Protein AF-A0A3M1HMR0-F1 (afdb_monomer_lite)

Foldseek 3Di:
DPPPPDQQFQDKDWDWDADPVRFIAIEMETEGAPVNVVPDDPVRVVVVQVVVLVVVCVVDVPHHYHYDYDYPVNDDDDPDDPRPPDDDDD

Sequence (90 aa):
MREHHGCGVRGADWRLGEDWAGDPAVFVWLVVDDEAWDGLSESERERVERAVRERLERVSSEYGVYVRIRSVADRPVYEDVEYVQEVVGG

Radius of gyration: 14.65 Å; chains: 1; bounding box: 27×33×50 Å

pLDDT: mean 71.48, std 18.58, range [34.34, 90.5]

Secondary structure (DSSP, 8-state):
-------SEEEEEEEEEE-TTS-EEEEEEEEE-HHHHHTS-HHHHHHHHHHHHHHHHTT-SSSEEEEEEE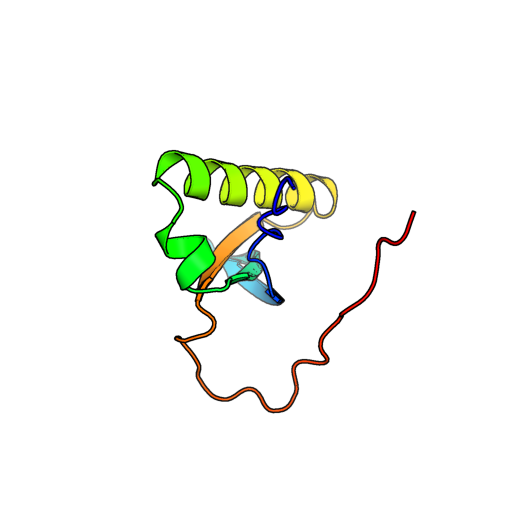ETTSPPP-S-----------

Structure (mmCIF, N/CA/C/O backbone):
data_AF-A0A3M1HMR0-F1
#
_entry.id   AF-A0A3M1HMR0-F1
#
loop_
_atom_site.group_PDB
_atom_site.id
_atom_site.type_symbol
_atom_site.label_atom_id
_atom_site.label_alt_id
_atom_site.label_comp_id
_atom_site.label_asym_id
_atom_site.label_entity_id
_atom_site.label_seq_id
_atom_site.pdbx_PDB_ins_code
_atom_site.Cartn_x
_atom_site.Cartn_y
_atom_site.Cartn_z
_atom_site.occupancy
_atom_site.B_iso_or_equiv
_atom_site.auth_seq_id
_atom_site.auth_comp_id
_atom_site.auth_asym_id
_atom_site.auth_atom_id
_atom_site.pdbx_PDB_model_num
ATOM 1 N N . MET A 1 1 ? 5.560 5.871 -31.965 1.00 36.00 1 MET A N 1
ATOM 2 C CA . MET A 1 1 ? 4.833 4.821 -31.230 1.00 36.00 1 MET A CA 1
ATOM 3 C C . MET A 1 1 ? 5.038 5.169 -29.765 1.00 36.00 1 MET A C 1
ATOM 5 O O . MET A 1 1 ? 6.180 5.184 -29.338 1.00 36.00 1 MET A O 1
ATOM 9 N N . ARG A 1 2 ? 4.015 5.692 -29.076 1.00 38.97 2 ARG A N 1
ATOM 10 C CA . ARG A 1 2 ? 4.147 6.054 -27.657 1.00 38.97 2 ARG A CA 1
ATOM 11 C C . ARG A 1 2 ? 4.048 4.749 -26.885 1.00 38.97 2 ARG A C 1
ATOM 13 O O . ARG A 1 2 ? 2.961 4.190 -26.797 1.00 38.97 2 ARG A O 1
ATOM 20 N N . GLU A 1 3 ? 5.181 4.238 -26.428 1.00 37.25 3 GLU A N 1
ATOM 21 C CA . GLU A 1 3 ? 5.198 3.158 -25.453 1.00 37.25 3 GLU A CA 1
ATOM 22 C C . GLU A 1 3 ? 4.530 3.718 -24.201 1.00 37.25 3 GLU A C 1
ATOM 24 O O . GLU A 1 3 ? 5.055 4.592 -23.511 1.00 37.25 3 GLU A O 1
ATOM 29 N N . HIS A 1 4 ? 3.284 3.308 -23.983 1.00 39.75 4 HIS A N 1
ATOM 30 C CA . HIS A 1 4 ? 2.659 3.472 -22.690 1.00 39.75 4 HIS A CA 1
ATOM 31 C C . HIS A 1 4 ? 3.500 2.614 -21.750 1.00 39.75 4 HIS A C 1
ATOM 33 O O . HIS A 1 4 ? 3.365 1.393 -21.766 1.00 39.75 4 HIS A O 1
ATOM 39 N N . HIS A 1 5 ? 4.404 3.242 -20.994 1.00 43.00 5 HIS A N 1
ATOM 40 C CA . HIS A 1 5 ? 4.982 2.635 -19.804 1.00 43.00 5 HIS A CA 1
ATOM 41 C C . HIS A 1 5 ? 3.795 2.279 -18.914 1.00 43.00 5 HIS A C 1
ATOM 43 O O . HIS A 1 5 ? 3.232 3.136 -18.229 1.00 43.00 5 HIS A O 1
ATOM 49 N N . GLY A 1 6 ? 3.315 1.043 -19.065 1.00 48.59 6 GLY A N 1
ATOM 50 C CA . GLY A 1 6 ? 2.220 0.507 -18.284 1.00 48.59 6 GLY A CA 1
ATOM 51 C C . GLY A 1 6 ? 2.578 0.739 -16.831 1.00 48.59 6 GLY A C 1
ATOM 52 O O . GLY A 1 6 ? 3.703 0.446 -16.430 1.00 48.59 6 GLY A O 1
ATOM 53 N N . CYS A 1 7 ? 1.656 1.355 -16.094 1.00 58.22 7 CYS A N 1
ATOM 54 C CA . CYS A 1 7 ? 1.798 1.609 -14.670 1.00 58.22 7 CYS A CA 1
ATOM 55 C C . CYS A 1 7 ? 2.401 0.355 -14.025 1.00 58.22 7 CYS A C 1
ATOM 57 O O . CYS A 1 7 ? 1.783 -0.704 -14.083 1.00 58.22 7 CYS A O 1
ATOM 59 N N . GLY A 1 8 ? 3.626 0.456 -13.499 1.00 69.38 8 GLY A N 1
ATOM 60 C CA . GLY A 1 8 ? 4.437 -0.684 -13.055 1.00 69.38 8 GLY A CA 1
ATOM 61 C C . GLY A 1 8 ? 3.853 -1.470 -11.883 1.00 69.38 8 GLY A C 1
ATOM 62 O O . GLY A 1 8 ? 4.539 -2.302 -11.311 1.00 69.38 8 GLY A O 1
ATOM 63 N N . VAL A 1 9 ? 2.608 -1.216 -11.493 1.00 73.62 9 VAL A N 1
ATOM 64 C CA . VAL A 1 9 ? 1.901 -1.940 -10.444 1.00 73.62 9 VAL A CA 1
ATOM 65 C C . VAL A 1 9 ? 1.469 -3.297 -10.993 1.00 73.62 9 VAL A C 1
ATOM 67 O O . VAL A 1 9 ? 0.701 -3.389 -11.949 1.00 73.62 9 VAL A O 1
ATOM 70 N N . ARG A 1 10 ? 1.973 -4.366 -10.381 1.00 79.06 10 ARG A N 1
ATOM 71 C CA . ARG A 1 10 ? 1.646 -5.759 -10.712 1.00 79.06 10 ARG A CA 1
ATOM 72 C C . ARG A 1 10 ? 0.494 -6.306 -9.879 1.00 79.06 10 ARG A C 1
ATOM 74 O O . ARG A 1 10 ? -0.169 -7.239 -10.314 1.00 79.06 10 ARG A O 1
ATOM 81 N N . GLY A 1 11 ? 0.256 -5.730 -8.705 1.00 78.31 11 GLY A N 1
ATOM 82 C CA . GLY A 1 11 ? -0.824 -6.140 -7.820 1.00 78.31 11 GLY A CA 1
ATOM 83 C C . GLY A 1 11 ? -0.875 -5.304 -6.551 1.00 78.31 11 GLY A C 1
ATOM 84 O O . GLY A 1 11 ? -0.054 -4.410 -6.336 1.00 78.31 11 GLY A O 1
ATOM 85 N N . ALA A 1 12 ? -1.849 -5.613 -5.705 1.00 80.31 12 ALA A N 1
ATOM 86 C CA . ALA A 1 12 ? -1.960 -5.056 -4.371 1.00 80.31 12 ALA A CA 1
ATOM 87 C C . ALA A 1 12 ? -2.368 -6.161 -3.396 1.00 80.31 12 ALA A C 1
ATOM 89 O O . ALA A 1 12 ? -3.196 -7.004 -3.733 1.00 80.31 12 ALA A O 1
ATOM 90 N N . ASP A 1 13 ? -1.798 -6.123 -2.200 1.00 83.81 13 ASP A N 1
ATOM 91 C CA . ASP A 1 13 ? -2.179 -6.964 -1.070 1.00 83.81 13 ASP A CA 1
ATOM 92 C C . ASP A 1 13 ? -2.650 -6.077 0.082 1.00 83.81 13 ASP A C 1
ATOM 94 O O . ASP A 1 13 ? -2.228 -4.920 0.197 1.00 83.81 13 ASP A O 1
ATOM 98 N N . TRP A 1 14 ? -3.538 -6.588 0.929 1.00 84.19 14 TRP A N 1
ATOM 99 C CA . TRP A 1 14 ? -4.039 -5.822 2.063 1.00 84.19 14 TRP A CA 1
ATOM 100 C C . TRP A 1 14 ? -4.259 -6.686 3.295 1.00 84.19 14 TRP A C 1
ATOM 102 O O . TRP A 1 14 ? -4.592 -7.866 3.222 1.00 84.19 14 TRP A O 1
ATOM 112 N N . ARG A 1 15 ? -4.096 -6.064 4.463 1.00 85.62 15 ARG A N 1
ATOM 113 C CA . ARG A 1 15 ? -4.307 -6.711 5.753 1.00 85.62 15 ARG A CA 1
ATOM 114 C C . ARG A 1 15 ? -4.914 -5.742 6.755 1.00 85.62 15 ARG A C 1
ATOM 116 O O . ARG A 1 15 ? -4.492 -4.592 6.844 1.00 85.62 15 ARG A O 1
ATOM 123 N N . LEU A 1 16 ? -5.853 -6.238 7.555 1.00 84.94 16 LEU A N 1
ATOM 124 C CA . LEU A 1 16 ? -6.313 -5.559 8.765 1.00 84.94 16 LEU A CA 1
ATOM 125 C C . LEU A 1 16 ? -5.348 -5.828 9.924 1.00 84.94 16 LEU A C 1
ATOM 127 O O . LEU A 1 16 ? -4.924 -6.965 10.152 1.00 84.94 16 LEU A O 1
ATOM 131 N N . GLY A 1 17 ? -5.011 -4.778 10.656 1.00 87.56 17 GLY A N 1
ATOM 132 C CA . GLY A 1 17 ? -4.192 -4.845 11.857 1.00 87.56 17 GLY A CA 1
ATOM 133 C C . GLY A 1 17 ? -4.506 -3.688 12.792 1.00 87.56 17 GLY A C 1
ATOM 134 O O . GLY A 1 17 ? -5.569 -3.083 12.700 1.00 87.56 17 GLY A O 1
ATOM 135 N N . GLU A 1 18 ? -3.559 -3.383 13.665 1.00 90.50 18 GLU A N 1
ATOM 136 C CA . GLU A 1 18 ? -3.619 -2.251 14.586 1.00 90.50 18 GLU A CA 1
ATOM 137 C C . GLU A 1 18 ? -2.486 -1.285 14.233 1.00 90.50 18 GLU A C 1
ATOM 139 O O . GLU A 1 18 ? -1.387 -1.712 13.853 1.00 90.50 18 GLU A O 1
ATOM 144 N N . ASP A 1 19 ? -2.756 0.015 14.301 1.00 86.44 19 ASP A N 1
ATOM 145 C CA . ASP A 1 19 ? -1.728 1.036 14.160 1.00 86.44 19 ASP A CA 1
ATOM 146 C C . ASP A 1 19 ? -0.882 1.178 15.442 1.00 86.44 19 ASP A C 1
ATOM 148 O O . ASP A 1 19 ? -0.965 0.387 16.383 1.00 86.44 19 ASP A O 1
ATOM 152 N N . TRP A 1 20 ? -0.013 2.191 15.483 1.00 82.25 20 TRP A N 1
ATOM 153 C CA . TRP A 1 20 ? 0.866 2.433 16.631 1.00 82.25 20 TRP A CA 1
ATOM 154 C C . TRP A 1 20 ? 0.122 2.899 17.894 1.00 82.25 20 TRP A C 1
ATOM 156 O O . TRP A 1 20 ? 0.703 2.848 18.979 1.00 82.25 20 TRP A O 1
ATOM 166 N N . ALA A 1 21 ? -1.123 3.362 17.762 1.00 89.25 21 ALA A N 1
ATOM 167 C CA . ALA A 1 21 ? -1.995 3.744 18.864 1.00 89.25 21 ALA A CA 1
ATOM 168 C C . ALA A 1 21 ? -2.871 2.572 19.349 1.00 89.25 21 ALA A C 1
ATOM 170 O O . ALA A 1 21 ? -3.487 2.675 20.410 1.00 89.25 21 ALA A O 1
ATOM 171 N N . GLY A 1 22 ? -2.868 1.446 18.627 1.00 87.62 22 GLY A N 1
ATOM 172 C CA . GLY A 1 22 ? -3.747 0.307 18.884 1.00 87.62 22 GLY A CA 1
ATOM 173 C C . GLY A 1 22 ? -5.112 0.441 18.206 1.00 87.62 22 GLY A C 1
ATOM 174 O O . GLY A 1 22 ? -6.011 -0.345 18.497 1.00 87.62 22 GLY A O 1
ATOM 175 N N . ASP A 1 23 ? -5.285 1.422 17.317 1.00 88.06 23 ASP A N 1
ATOM 176 C CA . ASP A 1 23 ? -6.525 1.610 16.577 1.00 88.06 23 ASP A CA 1
ATOM 177 C C . ASP A 1 23 ? -6.557 0.679 15.353 1.00 88.06 23 ASP A C 1
ATOM 179 O O . ASP A 1 23 ? -5.530 0.484 14.690 1.00 88.06 23 ASP A O 1
ATOM 183 N N . PRO A 1 24 ? -7.718 0.095 15.004 1.00 88.38 24 PRO A N 1
ATOM 184 C CA . PRO A 1 24 ? -7.827 -0.748 13.823 1.00 88.38 24 PRO A CA 1
ATOM 185 C C . PRO A 1 24 ? -7.442 0.001 12.538 1.00 88.38 24 PRO A C 1
ATOM 187 O O . PRO A 1 24 ? -7.910 1.108 12.261 1.00 88.38 24 PRO A O 1
ATOM 190 N N . ALA A 1 25 ? -6.601 -0.629 11.722 1.00 87.81 25 ALA A N 1
ATOM 191 C CA . ALA A 1 25 ? -6.024 -0.028 10.529 1.00 87.81 25 ALA A CA 1
ATOM 192 C C . ALA A 1 25 ? -5.929 -1.015 9.362 1.00 87.81 25 ALA A C 1
ATOM 194 O O . ALA A 1 25 ? -5.723 -2.219 9.536 1.00 87.81 25 ALA A O 1
ATOM 195 N N . VAL A 1 26 ? -6.036 -0.479 8.147 1.00 86.44 26 VAL A N 1
ATOM 196 C CA . VAL A 1 26 ? -5.818 -1.210 6.898 1.00 86.44 26 VAL A CA 1
ATOM 197 C C . VAL A 1 26 ? -4.409 -0.915 6.402 1.00 86.44 26 VAL A C 1
ATOM 199 O O . VAL A 1 26 ? -4.056 0.228 6.107 1.00 86.44 26 VAL A O 1
ATOM 202 N N . PHE A 1 27 ? -3.611 -1.961 6.252 1.00 85.25 27 PHE A N 1
ATOM 203 C CA . PHE A 1 27 ? -2.300 -1.899 5.625 1.00 85.25 27 PHE A CA 1
ATOM 204 C C . PHE A 1 27 ? -2.418 -2.400 4.193 1.00 85.25 27 PHE A C 1
ATOM 206 O O . PHE A 1 27 ? -2.924 -3.496 3.968 1.00 85.25 27 PHE A O 1
ATOM 213 N N . VAL A 1 28 ? -1.960 -1.601 3.232 1.00 86.00 28 VAL A N 1
ATOM 214 C CA . VAL A 1 28 ? -1.991 -1.933 1.805 1.00 86.00 28 VAL A CA 1
ATOM 215 C C . VAL A 1 28 ? -0.575 -1.942 1.261 1.00 86.00 28 VAL A C 1
ATOM 217 O O . VAL A 1 28 ? 0.150 -0.957 1.394 1.00 86.00 28 VAL A O 1
ATOM 220 N N . TRP A 1 29 ? -0.193 -3.038 0.615 1.00 86.62 29 TRP A N 1
ATOM 221 C CA . TRP A 1 29 ? 1.068 -3.174 -0.098 1.00 86.62 29 TRP A CA 1
ATOM 222 C C . TRP A 1 29 ? 0.814 -3.152 -1.595 1.00 86.62 29 TRP A C 1
ATOM 224 O O . TRP A 1 29 ? 0.154 -4.037 -2.127 1.00 86.62 29 TRP A O 1
ATOM 234 N N . LEU A 1 30 ? 1.366 -2.159 -2.284 1.00 85.19 30 LEU A N 1
ATOM 235 C CA . LEU A 1 30 ? 1.413 -2.153 -3.741 1.00 85.19 30 LEU A CA 1
ATOM 236 C C . LEU A 1 30 ? 2.646 -2.924 -4.188 1.00 85.19 30 LEU A C 1
ATOM 238 O O . LEU A 1 30 ? 3.764 -2.585 -3.793 1.00 85.19 30 LEU A O 1
ATOM 242 N N . VAL A 1 31 ? 2.432 -3.946 -5.008 1.00 84.94 31 VAL A N 1
ATOM 243 C CA . VAL A 1 31 ? 3.503 -4.717 -5.631 1.00 84.94 31 VAL A CA 1
ATOM 244 C C . VAL A 1 31 ? 3.840 -4.045 -6.951 1.00 84.94 31 VAL A C 1
ATOM 246 O O . VAL A 1 31 ? 2.998 -3.992 -7.850 1.00 84.94 31 VAL A O 1
ATOM 249 N N . VAL A 1 32 ? 5.055 -3.520 -7.066 1.00 84.00 32 VAL A N 1
ATOM 250 C CA . VAL A 1 32 ? 5.535 -2.799 -8.248 1.00 84.00 32 VAL A CA 1
ATOM 251 C C . VAL A 1 32 ? 6.717 -3.510 -8.889 1.00 84.00 32 VAL A C 1
ATOM 253 O O . VAL A 1 32 ? 7.529 -4.139 -8.220 1.00 84.00 32 VAL A O 1
ATOM 256 N N . ASP A 1 33 ? 6.801 -3.412 -10.205 1.00 84.12 33 ASP A N 1
ATOM 257 C CA . ASP A 1 33 ? 7.955 -3.815 -10.989 1.00 84.12 33 ASP A CA 1
ATOM 258 C C . ASP A 1 33 ? 9.151 -2.919 -10.646 1.00 84.12 33 ASP A C 1
ATOM 260 O O . ASP A 1 33 ? 9.022 -1.693 -10.667 1.00 84.12 33 ASP A O 1
ATOM 264 N N . ASP A 1 34 ? 10.289 -3.527 -10.311 1.00 78.81 34 ASP A N 1
ATOM 265 C CA . ASP A 1 34 ? 11.504 -2.815 -9.911 1.00 78.81 34 ASP A CA 1
ATOM 266 C C . ASP A 1 34 ? 11.963 -1.810 -10.965 1.00 78.81 34 ASP A C 1
ATOM 268 O O . ASP A 1 34 ? 12.237 -0.663 -10.630 1.00 78.81 34 ASP A O 1
ATOM 272 N N . GLU A 1 35 ? 11.984 -2.201 -12.243 1.00 80.75 35 GLU A N 1
ATOM 273 C CA . GLU A 1 35 ? 12.476 -1.338 -13.321 1.00 80.75 35 GLU A CA 1
ATOM 274 C C . GLU A 1 35 ? 11.576 -0.108 -13.483 1.00 80.75 35 GLU A C 1
ATOM 276 O O . GLU A 1 35 ? 12.047 1.022 -13.635 1.00 80.75 35 GLU A O 1
ATOM 281 N N . ALA A 1 36 ? 10.263 -0.314 -13.368 1.00 77.38 36 ALA A N 1
ATOM 282 C CA . ALA A 1 36 ? 9.301 0.774 -13.408 1.00 77.38 36 ALA A CA 1
ATOM 283 C C . ALA A 1 36 ? 9.355 1.655 -12.150 1.00 77.38 36 ALA A C 1
ATOM 285 O O . ALA A 1 36 ? 9.159 2.861 -12.263 1.00 77.38 36 ALA A O 1
ATOM 286 N N . TRP A 1 37 ? 9.602 1.086 -10.966 1.00 82.94 37 TRP A N 1
ATOM 287 C CA . TRP A 1 37 ? 9.652 1.828 -9.705 1.00 82.94 37 TRP A CA 1
ATOM 288 C C . TRP A 1 37 ? 10.948 2.624 -9.544 1.00 82.94 37 TRP A C 1
ATOM 290 O O . TRP A 1 37 ? 10.915 3.780 -9.114 1.00 82.94 37 TRP A O 1
ATOM 300 N N . ASP A 1 38 ? 12.086 2.044 -9.918 1.00 82.19 38 ASP A N 1
ATOM 301 C CA . ASP A 1 38 ? 13.409 2.681 -9.924 1.00 82.19 38 ASP A CA 1
ATOM 302 C C . ASP A 1 38 ? 13.562 3.748 -10.998 1.00 82.19 38 ASP A C 1
ATOM 304 O O . ASP A 1 38 ? 14.314 4.704 -10.808 1.00 82.19 38 ASP A O 1
ATOM 308 N N . GLY A 1 39 ? 12.764 3.670 -12.062 1.00 81.88 39 GLY A N 1
ATOM 309 C CA . GLY A 1 39 ? 12.631 4.752 -13.031 1.00 81.88 39 GLY A CA 1
ATOM 310 C C . GLY A 1 39 ? 11.921 6.007 -12.501 1.00 81.88 39 GLY A C 1
ATOM 311 O O . GLY A 1 39 ? 12.018 7.054 -13.139 1.00 81.88 39 GLY A O 1
ATOM 312 N N . LEU A 1 40 ? 11.215 5.935 -11.364 1.00 81.62 40 LEU A N 1
ATOM 313 C CA . LEU A 1 40 ? 10.481 7.073 -10.799 1.00 81.62 40 LEU A CA 1
ATOM 314 C C . LEU A 1 40 ? 11.352 7.910 -9.862 1.00 81.62 40 LEU A C 1
ATOM 316 O O . LEU A 1 40 ? 12.035 7.390 -8.978 1.00 81.62 40 LEU A O 1
ATOM 320 N N .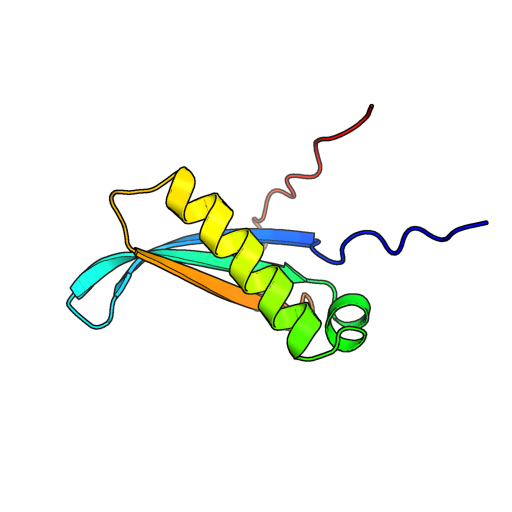 SER A 1 41 ? 11.231 9.230 -9.979 1.00 86.19 41 SER A N 1
ATOM 321 C CA . SER A 1 41 ? 11.757 10.154 -8.975 1.00 86.19 41 SER A CA 1
ATOM 322 C C . SER A 1 41 ? 11.008 10.031 -7.643 1.00 86.19 41 SER A C 1
ATOM 324 O O . SER A 1 41 ? 9.854 9.601 -7.594 1.00 86.19 41 SER A O 1
ATOM 326 N N . GLU A 1 42 ? 11.634 10.479 -6.552 1.00 84.62 42 GLU A N 1
ATOM 327 C CA . GLU A 1 42 ? 11.012 10.525 -5.219 1.00 84.62 42 GLU A CA 1
ATOM 328 C C . GLU A 1 42 ? 9.636 11.211 -5.249 1.00 84.62 42 GLU A C 1
ATOM 330 O O . GLU A 1 42 ? 8.647 10.638 -4.800 1.00 84.62 42 GLU A O 1
ATOM 335 N N . SER A 1 43 ? 9.532 12.370 -5.904 1.00 85.25 43 SER A N 1
ATOM 336 C CA . SER A 1 43 ? 8.265 13.100 -6.021 1.00 85.25 43 SER A CA 1
ATOM 337 C C . SER A 1 43 ? 7.194 12.364 -6.833 1.00 85.25 43 SER A C 1
ATOM 339 O O . SER A 1 43 ? 5.999 12.573 -6.616 1.00 85.25 43 SER A O 1
ATOM 341 N N . GLU A 1 44 ? 7.576 11.526 -7.798 1.00 83.25 44 GLU A N 1
ATOM 342 C CA . GLU A 1 44 ? 6.627 10.688 -8.539 1.00 83.25 44 GLU A CA 1
ATOM 343 C C . GLU A 1 44 ? 6.139 9.517 -7.687 1.00 83.25 44 GLU A C 1
ATOM 345 O O . GLU A 1 44 ? 4.940 9.234 -7.673 1.00 83.25 44 GLU A O 1
ATOM 350 N N . ARG A 1 45 ? 7.039 8.901 -6.916 1.00 82.62 45 ARG A N 1
ATOM 351 C CA . ARG A 1 45 ? 6.708 7.847 -5.950 1.00 82.62 45 ARG A CA 1
ATOM 352 C C . ARG A 1 45 ? 5.734 8.357 -4.886 1.00 82.62 45 ARG A C 1
ATOM 354 O O . ARG A 1 45 ? 4.681 7.756 -4.680 1.00 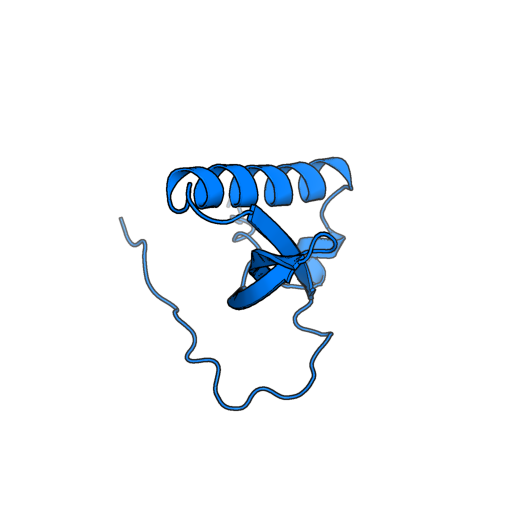82.62 45 ARG A O 1
ATOM 361 N N . GLU A 1 46 ? 6.009 9.526 -4.308 1.00 83.88 46 GLU A N 1
ATOM 362 C CA . GLU A 1 46 ? 5.117 10.186 -3.346 1.00 83.88 46 GLU A CA 1
ATOM 363 C C . GLU A 1 46 ? 3.736 10.498 -3.943 1.00 83.88 46 GLU A C 1
ATOM 365 O O . GLU A 1 46 ? 2.712 10.358 -3.269 1.00 83.88 46 GLU A O 1
ATOM 370 N N . ARG A 1 47 ? 3.670 10.902 -5.221 1.00 84.75 47 ARG A N 1
ATOM 371 C CA . ARG A 1 47 ? 2.384 11.128 -5.903 1.00 84.75 47 ARG A CA 1
ATOM 372 C C . ARG A 1 47 ? 1.573 9.845 -6.032 1.00 84.75 47 ARG A C 1
ATOM 374 O O . ARG A 1 47 ? 0.359 9.909 -5.844 1.00 84.75 47 ARG A O 1
ATOM 381 N N . VAL A 1 48 ? 2.211 8.718 -6.348 1.00 83.38 48 VAL A N 1
ATOM 382 C CA . VAL A 1 48 ? 1.540 7.411 -6.424 1.00 83.38 48 VAL A CA 1
ATOM 383 C C . VAL A 1 48 ? 1.015 7.006 -5.049 1.00 83.38 48 VAL A C 1
ATOM 385 O O . VAL A 1 48 ? -0.170 6.697 -4.923 1.00 83.38 48 VAL A O 1
ATOM 388 N N . GLU A 1 49 ? 1.848 7.083 -4.008 1.00 83.44 49 GLU A N 1
ATOM 389 C CA . GLU A 1 49 ? 1.437 6.763 -2.634 1.00 83.44 49 GLU A CA 1
ATOM 390 C C . GLU A 1 49 ? 0.254 7.616 -2.175 1.00 83.44 49 GLU A C 1
ATOM 392 O O . GLU A 1 49 ? -0.727 7.093 -1.638 1.00 83.44 49 GLU A O 1
ATOM 397 N N . ARG A 1 50 ? 0.315 8.929 -2.429 1.00 84.50 50 ARG A N 1
ATOM 398 C CA . ARG A 1 50 ? -0.762 9.851 -2.072 1.00 84.50 50 ARG A CA 1
ATOM 399 C C . ARG A 1 50 ? -2.044 9.537 -2.834 1.00 84.50 50 ARG A C 1
ATOM 401 O O . ARG A 1 50 ? -3.091 9.448 -2.207 1.00 84.50 50 ARG A O 1
ATOM 408 N N . ALA A 1 51 ? -1.968 9.313 -4.147 1.00 84.88 51 ALA A N 1
ATOM 409 C CA . ALA A 1 51 ? -3.143 9.011 -4.961 1.00 84.88 51 ALA A CA 1
ATOM 410 C C . ALA A 1 51 ? -3.842 7.719 -4.510 1.00 84.88 51 ALA A C 1
ATOM 412 O O . ALA A 1 51 ? -5.072 7.659 -4.465 1.00 84.88 51 ALA A O 1
ATOM 413 N N . VAL A 1 52 ? -3.068 6.693 -4.144 1.00 83.25 52 VAL A N 1
ATOM 414 C CA . VAL A 1 52 ? -3.615 5.431 -3.633 1.00 83.25 52 VAL A CA 1
ATOM 415 C C . VAL A 1 52 ? -4.230 5.622 -2.251 1.00 83.25 52 VAL A C 1
ATOM 417 O O . VAL A 1 52 ? -5.357 5.175 -2.033 1.00 83.25 52 VAL A O 1
ATOM 420 N N . ARG A 1 53 ? -3.557 6.342 -1.345 1.00 83.31 53 ARG A N 1
ATOM 421 C CA . ARG A 1 53 ? -4.110 6.670 -0.023 1.00 83.31 53 ARG A CA 1
ATOM 422 C C . ARG A 1 53 ? -5.429 7.435 -0.147 1.00 83.31 53 ARG A C 1
ATOM 424 O O . ARG A 1 53 ? -6.434 6.973 0.379 1.00 83.31 53 ARG A O 1
ATOM 431 N N . GLU A 1 54 ? -5.454 8.526 -0.911 1.00 85.44 54 GLU A N 1
ATOM 432 C CA . GLU A 1 54 ? -6.655 9.348 -1.120 1.00 85.44 54 GLU A CA 1
ATOM 433 C C . GLU A 1 54 ? -7.812 8.532 -1.714 1.00 85.44 54 GLU A C 1
ATOM 435 O O . GLU A 1 54 ? -8.983 8.767 -1.409 1.00 85.44 54 GLU A O 1
ATOM 440 N N . ARG A 1 55 ? -7.513 7.560 -2.586 1.00 83.81 55 ARG A N 1
ATOM 441 C CA . ARG A 1 55 ? -8.536 6.685 -3.164 1.00 83.81 55 ARG A CA 1
ATOM 442 C C . ARG A 1 55 ? -9.105 5.723 -2.125 1.00 83.81 55 ARG A C 1
ATOM 444 O O . ARG A 1 55 ? -10.318 5.535 -2.105 1.00 83.81 55 ARG A O 1
ATOM 451 N N . LEU A 1 56 ? -8.253 5.140 -1.287 1.00 81.62 56 LEU A N 1
ATOM 452 C CA . LEU A 1 56 ? -8.642 4.172 -0.263 1.00 81.62 56 LEU A CA 1
ATOM 453 C C . LEU A 1 56 ? -9.371 4.825 0.914 1.00 81.62 56 LEU A C 1
ATOM 455 O O . LEU A 1 56 ? -10.386 4.294 1.351 1.00 81.62 56 LEU A O 1
ATOM 459 N N . GLU A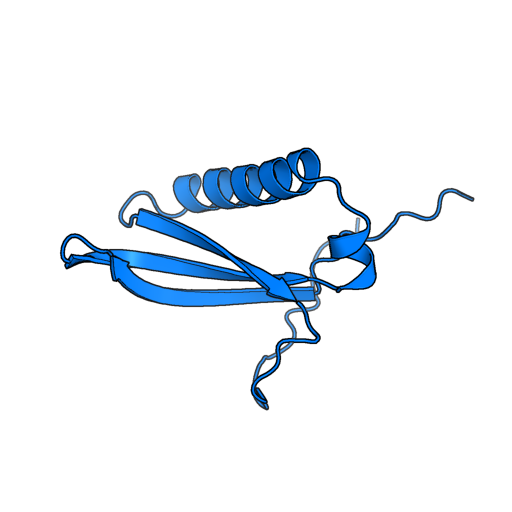 1 57 ? -8.941 6.003 1.362 1.00 81.94 57 GLU A N 1
ATOM 460 C CA . GLU A 1 57 ? -9.623 6.775 2.415 1.00 81.94 57 GLU A CA 1
ATOM 461 C C . GLU A 1 57 ? -11.056 7.158 2.011 1.00 81.94 57 GLU A C 1
ATOM 463 O O . GLU A 1 57 ? -11.953 7.228 2.847 1.00 81.94 57 GLU A O 1
ATOM 468 N N . ARG A 1 58 ? -11.316 7.352 0.710 1.00 79.88 58 ARG A N 1
ATOM 469 C CA . ARG A 1 58 ? -12.679 7.597 0.202 1.00 79.88 58 ARG A CA 1
ATOM 470 C C . ARG A 1 58 ? -13.576 6.362 0.246 1.00 79.88 58 ARG A C 1
ATOM 472 O O . ARG A 1 58 ? -14.792 6.518 0.187 1.00 79.88 58 ARG A O 1
ATOM 479 N N . VAL A 1 59 ? -12.995 5.164 0.285 1.00 75.31 59 VAL A N 1
ATOM 480 C CA . VAL A 1 59 ? -13.729 3.889 0.324 1.00 75.31 59 VAL A CA 1
ATOM 481 C C . VAL A 1 59 ? -13.852 3.375 1.760 1.00 75.31 59 VAL A C 1
ATOM 483 O O . VAL A 1 59 ? -14.873 2.794 2.110 1.00 75.31 59 VAL A O 1
ATOM 486 N N . SER A 1 60 ? -12.846 3.626 2.598 1.00 67.19 60 SER A N 1
ATOM 487 C CA . SER A 1 60 ? -12.780 3.203 3.994 1.00 67.19 60 SER A CA 1
ATOM 488 C C . SER A 1 60 ? -12.566 4.419 4.891 1.00 67.19 60 SER A C 1
ATOM 490 O O . SER A 1 60 ? -11.431 4.803 5.160 1.00 67.19 60 SER A O 1
ATOM 492 N N . SER A 1 61 ? -13.661 5.021 5.362 1.00 67.06 61 SER A N 1
ATOM 493 C CA . SER A 1 61 ? -13.615 6.134 6.322 1.00 67.06 61 SER A CA 1
ATOM 494 C C . SER A 1 61 ? -13.538 5.681 7.785 1.00 67.06 61 SER A C 1
ATOM 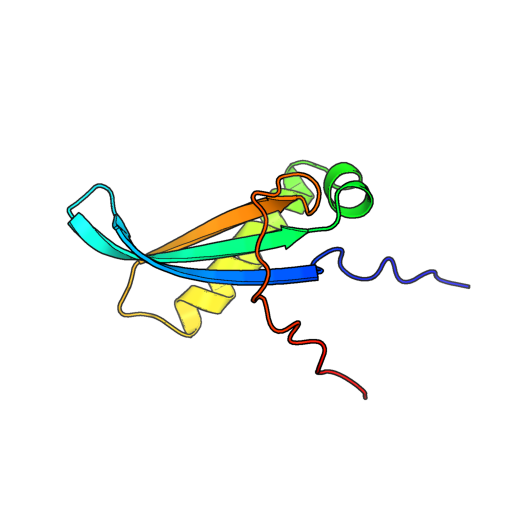496 O O . SER A 1 61 ? -13.435 6.523 8.670 1.00 67.06 61 SER A O 1
ATOM 498 N N . GLU A 1 62 ? -13.669 4.377 8.048 1.00 77.44 62 GLU A N 1
ATOM 499 C CA . GLU A 1 62 ? -13.734 3.806 9.404 1.00 77.44 62 GLU A CA 1
ATOM 500 C C . GLU A 1 62 ? -12.350 3.447 9.966 1.00 77.44 62 GLU A C 1
ATOM 502 O O . GLU A 1 62 ? -12.155 3.474 11.177 1.00 77.44 62 GLU A O 1
ATOM 507 N N . TYR A 1 63 ? -11.379 3.166 9.093 1.00 79.62 63 TYR A N 1
ATOM 508 C CA . TYR A 1 63 ? -10.042 2.703 9.466 1.00 79.62 63 TYR A CA 1
ATOM 509 C C . TYR A 1 63 ? -8.956 3.613 8.897 1.00 79.62 63 TYR A C 1
ATOM 511 O O . TYR A 1 63 ? -9.067 4.080 7.761 1.00 79.62 63 TYR A O 1
ATOM 519 N N . GLY A 1 64 ? -7.868 3.802 9.649 1.00 83.69 64 GLY A N 1
ATOM 520 C CA . GLY A 1 64 ? -6.657 4.431 9.120 1.00 83.69 64 GLY A CA 1
ATOM 521 C C . GLY A 1 64 ? -6.057 3.591 7.987 1.00 83.69 64 GLY A C 1
ATOM 522 O O . GLY A 1 64 ? -5.969 2.368 8.105 1.00 83.69 64 GLY A O 1
ATOM 523 N N . VAL A 1 65 ? -5.646 4.228 6.884 1.00 85.31 65 VAL A N 1
ATOM 524 C CA . VAL A 1 65 ? -5.074 3.534 5.718 1.00 85.31 65 VAL A CA 1
ATOM 525 C C . VAL A 1 65 ? -3.577 3.811 5.590 1.00 85.31 65 VAL A C 1
ATOM 527 O O . VAL A 1 65 ? -3.139 4.940 5.352 1.00 85.31 65 VAL A O 1
ATOM 530 N N . TYR A 1 66 ? -2.780 2.746 5.650 1.00 83.81 66 TYR A N 1
ATOM 531 C CA . TYR A 1 66 ? -1.328 2.800 5.525 1.00 83.81 66 TYR A CA 1
ATOM 532 C C . TYR A 1 66 ? -0.871 2.110 4.246 1.00 83.81 66 TYR A C 1
ATOM 534 O O . TYR A 1 66 ? -0.876 0.886 4.142 1.00 83.81 66 TYR A O 1
ATOM 542 N N . VAL A 1 67 ? -0.432 2.912 3.277 1.00 84.88 67 VAL A N 1
ATOM 543 C CA . VAL A 1 67 ? 0.125 2.420 2.014 1.00 84.88 67 VAL A CA 1
ATOM 544 C C . VAL A 1 67 ? 1.629 2.195 2.163 1.00 84.88 67 VAL A C 1
ATOM 546 O O . VAL A 1 67 ? 2.358 3.026 2.717 1.00 84.88 67 VAL A O 1
ATOM 549 N N . ARG A 1 68 ? 2.084 1.047 1.673 1.00 82.88 68 ARG A N 1
ATOM 550 C CA . ARG A 1 68 ? 3.484 0.661 1.534 1.00 82.88 68 ARG A CA 1
ATOM 551 C C . ARG A 1 68 ? 3.709 0.155 0.121 1.00 82.88 68 ARG A C 1
ATOM 553 O O . ARG A 1 68 ? 2.806 -0.397 -0.502 1.00 82.88 68 ARG A O 1
ATOM 560 N N . ILE A 1 69 ? 4.926 0.323 -0.368 1.00 80.81 69 ILE A N 1
ATOM 561 C CA . ILE A 1 69 ? 5.310 -0.132 -1.699 1.00 80.81 69 ILE A CA 1
ATOM 562 C C . ILE A 1 69 ? 6.382 -1.193 -1.538 1.00 80.81 69 ILE A C 1
ATOM 564 O O . ILE A 1 69 ? 7.291 -1.052 -0.720 1.00 80.81 69 ILE A O 1
ATOM 568 N N . ARG A 1 70 ? 6.212 -2.291 -2.267 1.00 78.12 70 ARG A N 1
ATOM 569 C CA . ARG A 1 70 ? 7.155 -3.400 -2.313 1.00 78.12 70 ARG A CA 1
ATOM 570 C C . ARG A 1 70 ? 7.448 -3.737 -3.752 1.00 78.12 70 ARG A C 1
ATOM 572 O O . ARG A 1 70 ? 6.555 -3.734 -4.597 1.00 78.12 70 ARG A O 1
ATOM 579 N N . SER A 1 71 ? 8.702 -4.052 -4.000 1.00 72.38 71 SER A N 1
ATOM 580 C CA . SER A 1 71 ? 9.123 -4.526 -5.300 1.00 72.38 71 SER A CA 1
ATOM 581 C C . SER A 1 71 ? 8.747 -6.005 -5.482 1.00 72.38 71 SER A C 1
ATOM 583 O O . SER A 1 71 ? 8.608 -6.754 -4.509 1.00 72.38 71 SER A O 1
ATOM 585 N N . VAL A 1 72 ? 8.574 -6.438 -6.732 1.00 70.88 72 VAL A N 1
ATOM 586 C CA . VAL A 1 72 ? 8.381 -7.857 -7.079 1.00 70.88 72 VAL A CA 1
ATOM 587 C C . VAL A 1 72 ? 9.604 -8.697 -6.693 1.00 70.88 72 VAL A C 1
ATOM 589 O O . VAL A 1 72 ? 9.450 -9.885 -6.395 1.00 70.88 72 VAL A O 1
ATOM 592 N N . ALA A 1 73 ? 10.805 -8.112 -6.689 1.00 68.75 73 ALA A N 1
ATOM 593 C CA . ALA A 1 73 ? 12.035 -8.788 -6.292 1.00 68.75 73 ALA A CA 1
ATOM 594 C C . ALA A 1 73 ? 12.124 -9.062 -4.778 1.00 68.75 73 ALA A C 1
ATOM 596 O O . ALA A 1 73 ? 12.804 -10.005 -4.376 1.00 68.75 73 ALA A O 1
ATOM 597 N N . ASP A 1 74 ? 11.389 -8.323 -3.941 1.00 64.25 74 ASP A N 1
ATOM 598 C CA . ASP A 1 74 ? 11.428 -8.390 -2.467 1.00 64.25 74 ASP A CA 1
ATOM 599 C C . ASP A 1 74 ? 10.700 -9.620 -1.855 1.00 64.25 74 ASP A C 1
ATOM 601 O O . ASP A 1 74 ? 10.251 -9.605 -0.706 1.00 64.25 74 ASP A O 1
ATOM 605 N N . ARG A 1 75 ? 10.531 -10.717 -2.612 1.00 53.69 75 ARG A N 1
ATOM 606 C CA . ARG A 1 75 ? 9.721 -11.882 -2.198 1.00 53.69 75 ARG A CA 1
ATOM 607 C C . ARG A 1 75 ? 10.189 -12.506 -0.872 1.00 53.69 75 ARG A C 1
ATOM 609 O O . ARG A 1 75 ? 11.307 -13.013 -0.796 1.00 53.69 75 ARG A O 1
ATOM 616 N N . PRO A 1 76 ? 9.251 -12.804 0.042 1.00 46.28 76 PRO A N 1
ATOM 617 C CA . PRO A 1 76 ? 9.013 -14.166 0.469 1.00 46.28 76 PRO A CA 1
ATOM 618 C C . PRO A 1 76 ? 7.961 -14.797 -0.456 1.00 46.28 76 PRO A C 1
ATOM 620 O O . PRO A 1 76 ? 7.039 -14.141 -0.932 1.00 46.28 76 PRO A O 1
ATOM 623 N N . VAL A 1 77 ? 8.162 -16.069 -0.771 1.00 45.06 77 VAL A N 1
ATOM 624 C CA . VAL A 1 77 ? 7.323 -16.903 -1.638 1.00 45.06 77 VAL A CA 1
ATOM 625 C C . VAL A 1 77 ? 5.847 -16.795 -1.231 1.00 45.06 77 VAL A C 1
ATOM 627 O O . VAL A 1 77 ? 5.500 -17.161 -0.114 1.00 45.06 77 VAL A O 1
ATOM 630 N N . TYR A 1 78 ? 4.984 -16.320 -2.130 1.00 44.34 78 TYR A N 1
ATOM 631 C CA . TYR A 1 78 ? 3.535 -16.479 -2.003 1.00 44.34 78 TYR A CA 1
ATOM 632 C C . TYR A 1 78 ? 3.058 -17.329 -3.180 1.00 44.34 78 TYR A C 1
ATOM 634 O O . TYR A 1 78 ? 3.071 -16.879 -4.325 1.00 44.34 78 TYR A O 1
ATOM 642 N N . GLU A 1 79 ? 2.698 -18.576 -2.881 1.00 40.53 79 GLU A N 1
ATOM 643 C CA . GLU A 1 79 ? 2.094 -19.542 -3.811 1.00 40.53 79 GLU A CA 1
ATOM 644 C C . GLU A 1 79 ? 0.587 -19.295 -4.045 1.00 40.53 79 GLU A C 1
ATOM 646 O O . GLU A 1 79 ? -0.001 -19.977 -4.871 1.00 40.53 79 GLU A O 1
ATOM 651 N N . ASP A 1 80 ? -0.025 -18.279 -3.423 1.00 41.19 80 ASP A N 1
ATOM 652 C CA . ASP A 1 80 ? -1.489 -18.083 -3.437 1.00 41.19 80 ASP A CA 1
ATOM 653 C C . ASP A 1 80 ? -1.938 -16.631 -3.692 1.00 41.19 80 ASP A C 1
ATOM 655 O O . ASP A 1 80 ? -3.012 -16.217 -3.257 1.00 41.19 80 ASP A O 1
ATOM 659 N N . VAL A 1 81 ? -1.149 -15.813 -4.398 1.00 44.06 81 VAL A N 1
ATOM 660 C CA . VAL A 1 81 ? -1.706 -14.554 -4.925 1.00 44.06 81 VAL A CA 1
ATOM 661 C C . VAL A 1 81 ? -2.416 -14.888 -6.232 1.00 44.06 81 VAL A C 1
ATOM 663 O O . VAL A 1 81 ? -1.778 -14.981 -7.283 1.00 44.06 81 VAL A O 1
ATOM 666 N N . GLU A 1 82 ? -3.732 -15.102 -6.173 1.00 38.59 82 GLU A N 1
ATOM 667 C CA . GLU A 1 82 ? -4.575 -15.04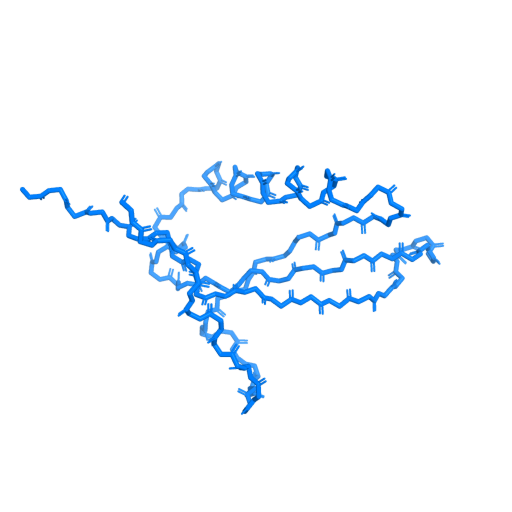4 -7.367 1.00 38.59 82 GLU A CA 1
ATOM 668 C C . GLU A 1 82 ? -4.339 -13.676 -8.018 1.00 38.59 82 GLU A C 1
ATOM 670 O O . GLU A 1 82 ? -4.743 -12.633 -7.501 1.00 38.59 82 GLU A O 1
ATOM 675 N N . TYR A 1 83 ? -3.599 -13.673 -9.129 1.00 37.56 83 TYR A N 1
ATOM 676 C CA . TYR A 1 83 ? -3.384 -12.491 -9.947 1.00 37.56 83 TYR A CA 1
ATOM 677 C C . TYR A 1 83 ? -4.753 -11.984 -10.388 1.00 37.56 83 TYR A C 1
ATOM 679 O O . TYR A 1 83 ? -5.358 -12.532 -11.309 1.00 37.56 83 TYR A O 1
ATOM 687 N N . VAL A 1 84 ? -5.236 -10.916 -9.757 1.00 38.97 84 VAL A N 1
ATOM 688 C CA . VAL A 1 84 ? -6.380 -10.160 -10.265 1.00 38.97 84 VAL A CA 1
ATOM 689 C C . VAL A 1 84 ? -5.885 -9.366 -11.472 1.00 38.97 84 VAL A C 1
ATOM 691 O O . VAL A 1 84 ? -5.564 -8.183 -11.392 1.00 38.97 84 VAL A O 1
ATOM 694 N N . GLN A 1 85 ? -5.738 -10.058 -12.600 1.00 38.44 85 GLN A N 1
ATOM 695 C CA . GLN A 1 85 ? -5.448 -9.466 -13.896 1.00 38.44 85 GLN A CA 1
ATOM 696 C C . GLN A 1 85 ? -6.763 -9.288 -14.661 1.00 38.44 85 GLN A C 1
ATOM 698 O O . GLN A 1 85 ? -7.035 -10.011 -15.602 1.00 38.44 85 GLN A O 1
ATOM 703 N N . GLU A 1 86 ? -7.592 -8.338 -14.228 1.00 36.78 86 GLU A N 1
ATOM 704 C CA . GLU A 1 86 ? -8.728 -7.760 -14.971 1.00 36.78 86 GLU A CA 1
ATOM 705 C C . GLU A 1 86 ? -9.234 -6.586 -14.108 1.00 36.78 86 GLU A C 1
ATOM 707 O O . GLU A 1 86 ? -9.373 -6.735 -12.900 1.00 36.78 86 GLU A O 1
ATOM 712 N N . VAL A 1 87 ? -9.429 -5.342 -14.555 1.00 37.09 87 VAL A N 1
ATOM 713 C CA . VAL A 1 87 ? -10.138 -4.779 -15.720 1.00 37.09 87 VAL A CA 1
ATOM 714 C C . VAL A 1 87 ? -9.558 -3.350 -15.893 1.00 37.09 87 VAL A C 1
ATOM 716 O O . VAL A 1 87 ? -9.292 -2.699 -14.887 1.00 37.09 87 VAL A O 1
ATOM 719 N N . VAL A 1 88 ? -9.213 -2.834 -17.083 1.00 34.47 88 VAL A N 1
ATOM 720 C CA . VAL A 1 88 ? -10.137 -2.123 -17.991 1.00 34.47 88 VAL A CA 1
ATOM 721 C C . VAL A 1 88 ? -9.705 -2.285 -19.453 1.00 34.47 88 VAL A C 1
ATOM 723 O O . VAL A 1 88 ? -8.701 -1.723 -19.887 1.00 34.47 88 VAL A O 1
ATOM 726 N N . GLY A 1 89 ? -10.523 -3.020 -20.210 1.00 36.28 89 GLY A N 1
ATOM 727 C CA . GLY A 1 89 ? -10.719 -2.797 -21.639 1.00 36.28 89 GLY A CA 1
ATOM 728 C C . GLY A 1 89 ? -11.760 -1.695 -21.861 1.00 36.28 89 GLY A C 1
ATOM 729 O O . GLY A 1 89 ? -12.724 -1.591 -21.097 1.00 36.28 89 GLY A O 1
ATOM 730 N N . GLY A 1 90 ? -11.544 -0.883 -22.897 1.00 34.34 90 GLY A N 1
ATOM 731 C CA . GLY A 1 90 ? -12.417 0.209 -23.335 1.00 34.34 90 GLY A CA 1
ATOM 732 C C . GLY A 1 90 ? -11.669 1.205 -24.201 1.00 34.34 90 GLY A C 1
ATOM 733 O O . GLY A 1 90 ? -11.051 2.115 -23.610 1.00 34.34 90 GLY A O 1
#